Protein AF-A0A5K4F6I9-F1 (afdb_monomer_lite)

Secondary structure (DSSP, 8-state):
-HHHHHSS-HHHHHHHH--THHHHHHHHHHHH----GGGTTS--PPPPPPP-----

Foldseek 3Di:
DVCVVPVDDPLVVLVVPDDDPVSVVVVVVVVVPPPPCVCVPVDDDPDDPPPDDDDD

pLDDT: mean 73.26, std 17.32, range [45.28, 93.12]

Organism: Schistosoma mansoni (NCBI:txid6183)

Sequence (56 aa):
MYKVKYGIYLSDDVKRIYYGEYADALLGLLKTEEIPDIYQHSIPLPLPPLLHAIDP

Structure (mmCIF, N/CA/C/O backbone):
data_AF-A0A5K4F6I9-F1
#
_entry.id   AF-A0A5K4F6I9-F1
#
loop_
_atom_site.group_PDB
_atom_site.id
_atom_site.type_symbol
_atom_site.label_atom_id
_atom_site.label_alt_id
_atom_site.label_comp_id
_atom_site.label_asym_id
_atom_site.label_entity_id
_atom_site.label_seq_id
_atom_site.pdbx_PDB_ins_code
_atom_site.Cartn_x
_atom_site.Cartn_y
_atom_site.Cartn_z
_atom_site.occupancy
_atom_site.B_iso_or_equiv
_atom_site.auth_seq_id
_atom_site.auth_comp_id
_atom_site.auth_asym_id
_atom_site.auth_atom_id
_atom_site.pdbx_PDB_model_num
ATOM 1 N N . MET A 1 1 ? 7.634 3.306 -6.383 1.00 77.06 1 MET A N 1
ATOM 2 C CA . MET A 1 1 ? 7.392 2.207 -7.352 1.00 77.06 1 MET A CA 1
ATOM 3 C C . MET A 1 1 ? 6.080 2.358 -8.137 1.00 77.06 1 MET A C 1
ATOM 5 O O . MET A 1 1 ? 6.152 2.564 -9.339 1.00 77.06 1 MET A O 1
ATOM 9 N N . TYR A 1 2 ? 4.896 2.288 -7.504 1.00 82.25 2 TYR A N 1
ATOM 10 C CA . TYR A 1 2 ? 3.593 2.086 -8.182 1.00 82.25 2 TYR A CA 1
ATOM 11 C C . TYR A 1 2 ? 3.323 2.988 -9.407 1.00 82.25 2 TYR A C 1
ATOM 13 O O . TYR A 1 2 ? 3.125 2.471 -10.506 1.00 82.25 2 TYR A O 1
ATOM 21 N N . LYS A 1 3 ? 3.424 4.320 -9.258 1.00 84.31 3 LYS A N 1
ATOM 22 C CA . LYS A 1 3 ? 3.193 5.286 -10.353 1.00 84.31 3 LYS A CA 1
ATOM 23 C C . LYS A 1 3 ? 4.121 5.092 -11.559 1.00 84.31 3 LYS A C 1
ATOM 25 O O . LYS A 1 3 ? 3.703 5.321 -12.686 1.00 84.31 3 LYS A O 1
ATOM 30 N N . VAL A 1 4 ? 5.353 4.625 -11.345 1.00 84.88 4 VAL A N 1
ATOM 31 C CA . VAL A 1 4 ? 6.312 4.349 -12.433 1.00 84.88 4 VAL A CA 1
ATOM 32 C C . VAL A 1 4 ? 5.876 3.133 -13.259 1.00 84.88 4 VAL A C 1
ATOM 34 O O . VAL A 1 4 ? 6.098 3.105 -14.46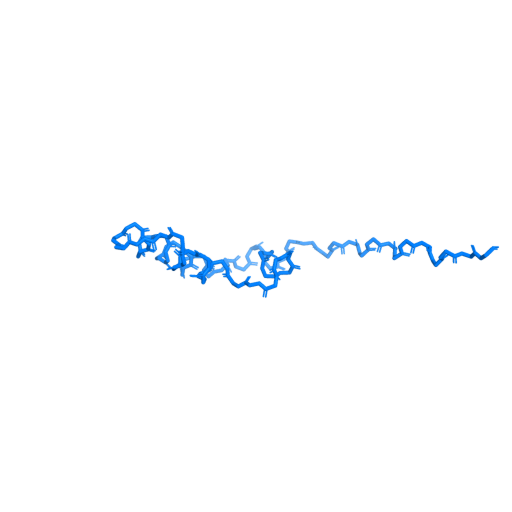2 1.00 84.88 4 VAL A O 1
ATOM 37 N N . LYS A 1 5 ? 5.223 2.144 -12.632 1.00 88.06 5 LYS A N 1
ATOM 38 C CA . LYS A 1 5 ? 4.766 0.917 -13.303 1.00 88.06 5 LYS A CA 1
ATOM 39 C C . LYS A 1 5 ? 3.383 1.054 -13.954 1.00 88.06 5 LYS A C 1
ATOM 41 O O . LYS A 1 5 ? 3.143 0.420 -14.975 1.00 88.06 5 LYS A O 1
ATOM 46 N N . TYR A 1 6 ? 2.480 1.841 -13.363 1.00 88.06 6 TYR A N 1
ATOM 47 C CA . TYR A 1 6 ? 1.062 1.891 -13.760 1.00 88.06 6 TYR A CA 1
ATOM 48 C C . TYR A 1 6 ? 0.547 3.292 -14.149 1.00 88.06 6 TYR A C 1
ATOM 50 O O . TYR A 1 6 ? -0.634 3.447 -14.441 1.00 88.06 6 TYR A O 1
ATOM 58 N N . GLY A 1 7 ? 1.387 4.334 -14.124 1.00 88.25 7 GLY A N 1
ATOM 59 C CA . GLY A 1 7 ? 1.027 5.724 -14.466 1.00 88.25 7 GLY A CA 1
ATOM 60 C C . GLY A 1 7 ? 0.193 6.477 -13.414 1.00 88.25 7 GLY A C 1
ATOM 61 O O . GLY A 1 7 ? 0.297 7.700 -13.306 1.00 88.25 7 GLY A O 1
ATOM 62 N N . ILE A 1 8 ? -0.585 5.757 -12.603 1.00 85.56 8 ILE A N 1
ATOM 63 C CA . ILE A 1 8 ? -1.508 6.268 -11.576 1.00 85.56 8 ILE A CA 1
ATOM 64 C C . ILE A 1 8 ? -0.913 6.196 -10.155 1.00 85.56 8 ILE A C 1
ATOM 66 O O . ILE A 1 8 ? -0.005 5.408 -9.884 1.00 85.56 8 ILE A O 1
ATOM 70 N N . TYR A 1 9 ? -1.399 7.022 -9.223 1.00 87.00 9 TYR A N 1
ATOM 71 C CA . TYR A 1 9 ? -1.053 6.893 -7.803 1.00 87.00 9 TYR A CA 1
ATOM 72 C C . TYR A 1 9 ? -1.857 5.760 -7.150 1.00 87.00 9 TYR A C 1
ATOM 74 O O . TYR A 1 9 ? -3.063 5.643 -7.359 1.00 87.00 9 TYR A O 1
ATOM 82 N N . LEU A 1 10 ? -1.212 4.973 -6.281 1.00 88.75 10 LEU A N 1
ATOM 83 C CA . LEU A 1 10 ? -1.867 3.883 -5.542 1.00 88.75 10 LEU A CA 1
ATOM 84 C C . LEU A 1 10 ? -3.045 4.383 -4.685 1.00 88.75 10 LEU A C 1
ATOM 86 O O . LEU A 1 10 ? -4.054 3.699 -4.565 1.00 88.75 10 LEU A O 1
ATOM 90 N N . SER A 1 11 ? -2.962 5.608 -4.158 1.00 89.62 11 SER A N 1
ATOM 91 C CA . SER A 1 11 ? -4.061 6.266 -3.441 1.00 89.62 11 SER A CA 1
ATOM 92 C C . SER A 1 11 ? -5.329 6.435 -4.277 1.00 89.62 11 SER A C 1
ATOM 94 O O . SER A 1 11 ? -6.423 6.457 -3.721 1.00 89.62 11 SER A O 1
ATOM 96 N N . ASP A 1 12 ? -5.207 6.589 -5.593 1.00 89.94 12 ASP A N 1
ATOM 97 C CA . ASP A 1 12 ? -6.352 6.847 -6.466 1.00 89.94 12 ASP A CA 1
ATOM 98 C C . ASP A 1 12 ? -6.995 5.535 -6.920 1.00 89.94 12 ASP A C 1
ATOM 100 O O . ASP A 1 12 ? -8.219 5.449 -6.985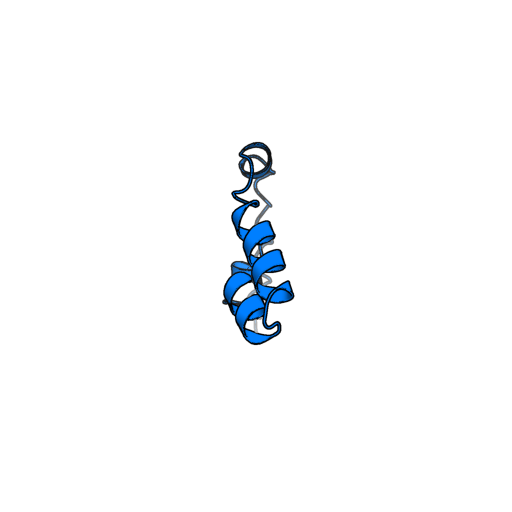 1.00 89.94 12 ASP A O 1
ATOM 104 N N . ASP A 1 13 ? -6.197 4.475 -7.090 1.00 91.12 13 ASP A N 1
ATOM 105 C CA . ASP A 1 13 ? -6.721 3.113 -7.218 1.00 91.12 13 ASP A CA 1
ATOM 106 C C . ASP A 1 13 ? -7.392 2.619 -5.931 1.00 91.12 13 ASP A C 1
ATOM 108 O O . ASP A 1 13 ? -8.463 2.019 -6.003 1.00 91.12 13 ASP A O 1
ATOM 112 N N . VAL A 1 14 ? -6.850 2.934 -4.747 1.00 90.56 14 VAL A N 1
ATOM 113 C CA . VAL A 1 14 ? -7.501 2.594 -3.469 1.00 90.56 14 VAL A CA 1
ATOM 114 C C . VAL A 1 14 ? -8.876 3.261 -3.346 1.00 90.56 14 VAL A C 1
ATOM 116 O O . VAL A 1 14 ? -9.841 2.566 -3.044 1.00 90.56 14 VAL A O 1
ATOM 119 N N . LYS A 1 15 ? -9.005 4.559 -3.669 1.00 89.88 15 LYS A N 1
ATOM 120 C CA . LYS A 1 15 ? -10.307 5.269 -3.714 1.00 89.88 15 LYS A CA 1
ATOM 121 C C . LYS A 1 15 ? -11.271 4.731 -4.780 1.00 89.88 15 LYS A C 1
ATOM 123 O O . LYS A 1 15 ? -12.474 4.955 -4.686 1.00 89.88 15 LYS A O 1
ATOM 128 N N . ARG A 1 16 ? -10.745 4.111 -5.842 1.00 91.25 16 ARG A N 1
ATOM 129 C CA . ARG A 1 16 ? -11.525 3.595 -6.977 1.00 91.25 16 ARG A CA 1
ATOM 130 C C . ARG A 1 16 ? -12.066 2.189 -6.720 1.00 91.25 16 ARG A C 1
ATOM 132 O O . ARG A 1 16 ? -13.145 1.874 -7.215 1.00 91.25 16 ARG A O 1
ATOM 139 N N . ILE A 1 17 ? -11.310 1.368 -5.992 1.00 92.25 17 ILE A N 1
ATOM 140 C CA . ILE A 1 17 ? -11.569 -0.065 -5.776 1.00 92.25 17 ILE A CA 1
ATOM 141 C C . ILE A 1 17 ? -12.236 -0.331 -4.417 1.00 92.25 17 ILE A C 1
ATOM 143 O O . ILE A 1 17 ? -13.048 -1.249 -4.311 1.00 92.25 17 ILE A O 1
ATOM 147 N N . TYR A 1 18 ? -11.910 0.455 -3.388 1.00 92.12 18 TYR A N 1
ATOM 148 C CA . TYR A 1 18 ? -12.403 0.273 -2.022 1.00 92.12 18 TYR A CA 1
ATOM 149 C C . TYR A 1 18 ? -13.270 1.452 -1.575 1.00 92.12 18 TYR A C 1
ATOM 151 O O . TYR A 1 18 ? -13.099 2.578 -2.041 1.00 92.12 18 TYR A O 1
ATOM 159 N N . TYR A 1 19 ? -14.165 1.201 -0.616 1.00 90.56 19 TYR A N 1
ATOM 160 C CA . TYR A 1 19 ? -15.113 2.190 -0.098 1.00 90.56 19 TYR A CA 1
ATOM 161 C C . TYR A 1 19 ? -15.218 2.135 1.432 1.00 90.56 19 TYR A C 1
ATOM 163 O O . TYR A 1 19 ? -14.939 1.102 2.045 1.00 90.56 19 TYR A O 1
ATOM 171 N N . GLY A 1 20 ? -15.653 3.245 2.036 1.00 93.12 20 GLY A N 1
ATOM 172 C CA . GLY A 1 20 ? -15.847 3.378 3.483 1.00 93.12 20 GLY A CA 1
ATOM 173 C C . GLY A 1 20 ? -14.559 3.211 4.296 1.00 93.12 20 GLY A C 1
ATOM 174 O O . GLY A 1 20 ? -13.455 3.389 3.783 1.00 93.12 20 GLY A O 1
ATOM 175 N N . GLU A 1 21 ? -14.715 2.806 5.558 1.00 93.06 21 GLU A N 1
ATOM 176 C CA . GLU A 1 21 ? -13.634 2.709 6.553 1.00 93.06 21 GLU A CA 1
ATOM 177 C C . GLU A 1 21 ? -12.428 1.880 6.081 1.00 93.06 21 GLU A C 1
ATOM 179 O O . GLU A 1 21 ? -11.294 2.163 6.461 1.00 93.06 21 GLU A O 1
ATOM 184 N N . TYR A 1 22 ? -12.639 0.883 5.212 1.00 89.38 22 TYR A N 1
ATOM 185 C CA . TYR A 1 22 ? -11.552 0.080 4.646 1.00 89.38 22 TYR A CA 1
ATOM 186 C C . TYR A 1 22 ? -10.680 0.875 3.658 1.00 89.38 22 TYR A C 1
ATOM 188 O O . TYR A 1 22 ? -9.456 0.741 3.665 1.00 89.38 22 TYR A O 1
ATOM 196 N N . ALA A 1 23 ? -11.286 1.745 2.843 1.00 91.00 23 ALA A N 1
ATOM 197 C CA . ALA A 1 23 ? -10.542 2.665 1.985 1.00 91.00 23 ALA A CA 1
ATOM 198 C C . ALA A 1 23 ? -9.790 3.707 2.820 1.00 91.00 23 ALA A C 1
ATOM 200 O O . ALA A 1 23 ? -8.615 3.961 2.562 1.00 91.00 23 ALA A O 1
ATOM 201 N N . ASP A 1 24 ? -10.431 4.262 3.850 1.00 90.88 24 ASP A N 1
ATOM 202 C CA . ASP A 1 24 ? -9.812 5.251 4.736 1.00 90.88 24 ASP A CA 1
ATOM 203 C C . ASP A 1 24 ? -8.642 4.661 5.539 1.00 90.88 24 ASP A C 1
ATOM 205 O O . ASP A 1 24 ? -7.595 5.300 5.650 1.00 90.88 24 ASP A O 1
ATOM 209 N N . ALA A 1 25 ? -8.755 3.415 6.013 1.00 92.38 25 ALA A N 1
ATOM 210 C CA . ALA A 1 25 ? -7.666 2.693 6.669 1.00 92.38 25 ALA A CA 1
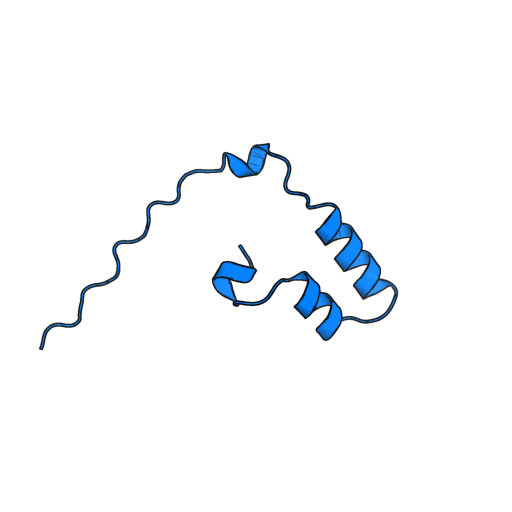ATOM 211 C C . ALA A 1 25 ? -6.474 2.455 5.723 1.00 92.38 25 ALA A C 1
ATOM 213 O O . ALA A 1 25 ? -5.333 2.752 6.084 1.00 92.38 25 ALA A O 1
ATOM 214 N N . LEU A 1 26 ? -6.720 1.991 4.490 1.00 90.56 26 LEU A N 1
ATOM 215 C CA . LEU A 1 26 ? -5.669 1.829 3.476 1.00 90.56 26 LEU A CA 1
ATOM 216 C C . LEU A 1 26 ? -5.013 3.170 3.106 1.00 90.56 26 LEU A C 1
ATOM 218 O O . LEU A 1 26 ? -3.791 3.251 3.000 1.00 90.56 26 LEU A O 1
ATOM 222 N N . LEU A 1 27 ? -5.796 4.242 2.958 1.00 90.12 27 LEU A N 1
ATOM 223 C CA . LEU A 1 27 ? -5.277 5.592 2.715 1.00 90.12 27 LEU A CA 1
ATOM 224 C C . LEU A 1 27 ? -4.514 6.155 3.924 1.00 90.12 27 LEU A C 1
ATOM 226 O O . LEU A 1 27 ? -3.594 6.948 3.736 1.00 90.12 27 LEU A O 1
ATOM 230 N N . GLY A 1 28 ? -4.862 5.756 5.149 1.00 89.31 28 GLY A N 1
ATOM 231 C CA . GLY A 1 28 ? -4.122 6.084 6.368 1.00 89.31 28 GLY A CA 1
ATOM 232 C C . GLY A 1 28 ? -2.742 5.427 6.393 1.00 89.31 28 GLY A C 1
ATOM 233 O O . GLY A 1 28 ? -1.740 6.109 6.614 1.00 89.31 28 GLY A O 1
ATOM 234 N N . LEU A 1 29 ? -2.669 4.134 6.065 1.00 88.06 29 LEU A N 1
ATOM 235 C CA . LEU A 1 29 ? -1.402 3.407 5.924 1.00 88.06 29 LEU A CA 1
ATOM 236 C C . LEU A 1 29 ? -0.515 4.035 4.836 1.00 88.06 29 LEU A C 1
ATOM 238 O O . LEU A 1 29 ? 0.639 4.352 5.104 1.00 88.06 29 LEU A O 1
ATOM 242 N N . LEU A 1 30 ? -1.072 4.338 3.659 1.00 84.00 30 LEU A N 1
ATOM 243 C CA . LEU A 1 30 ? -0.340 4.976 2.552 1.00 84.00 30 LEU A CA 1
ATOM 244 C C . LEU A 1 30 ? 0.134 6.413 2.839 1.00 84.00 30 LEU A C 1
ATOM 246 O O . LEU A 1 30 ? 1.057 6.884 2.182 1.00 84.00 30 LEU A O 1
ATOM 250 N N . LYS A 1 31 ? -0.484 7.122 3.794 1.00 75.69 31 LYS A N 1
ATOM 251 C CA . LYS A 1 31 ? 0.018 8.412 4.313 1.00 75.69 31 LYS A CA 1
ATOM 252 C C . LYS A 1 31 ? 1.089 8.237 5.390 1.00 75.69 31 LYS A C 1
ATOM 254 O O . LYS A 1 31 ? 1.870 9.151 5.613 1.00 75.69 31 LYS A O 1
ATOM 259 N N . THR A 1 32 ? 1.090 7.093 6.072 1.00 61.25 32 THR A N 1
ATOM 260 C CA . THR A 1 32 ? 2.090 6.740 7.091 1.00 61.25 32 THR A CA 1
ATOM 261 C C . THR A 1 32 ? 3.365 6.195 6.436 1.00 61.25 32 THR A C 1
ATOM 263 O O . THR A 1 32 ? 4.448 6.357 6.985 1.00 61.25 32 THR A O 1
ATOM 266 N N . GLU A 1 33 ? 3.271 5.658 5.213 1.00 56.03 33 GLU A N 1
ATOM 267 C CA . GLU A 1 33 ? 4.402 5.496 4.286 1.00 56.03 33 GLU A CA 1
ATOM 268 C C . GLU A 1 33 ? 4.876 6.839 3.682 1.00 56.03 33 GLU A C 1
ATOM 270 O O . GLU A 1 33 ? 5.171 6.940 2.487 1.00 56.03 33 GLU A O 1
ATOM 275 N N . GLU A 1 34 ? 5.035 7.875 4.514 1.00 52.88 34 GLU A N 1
ATOM 276 C CA . GLU A 1 34 ? 6.048 8.888 4.225 1.00 52.88 34 GLU A CA 1
ATOM 277 C C . GLU A 1 34 ? 7.401 8.182 4.395 1.00 52.88 34 GLU A C 1
ATOM 279 O O . GLU A 1 34 ? 7.870 7.940 5.506 1.00 52.88 34 GLU A O 1
ATOM 284 N N . ILE A 1 35 ? 7.921 7.694 3.262 1.00 55.06 35 ILE A N 1
ATOM 285 C CA . ILE A 1 35 ? 8.994 6.699 3.171 1.00 55.06 35 ILE A CA 1
ATOM 286 C C . ILE A 1 35 ? 10.161 7.116 4.080 1.00 55.06 35 ILE A C 1
ATOM 288 O O . ILE A 1 35 ? 10.818 8.115 3.777 1.00 55.06 35 ILE A O 1
ATOM 292 N N . PRO A 1 36 ? 10.462 6.376 5.167 1.00 49.12 36 PRO A N 1
ATOM 293 C CA . PRO A 1 36 ? 11.527 6.781 6.067 1.00 49.12 36 PRO A CA 1
ATOM 294 C C . PRO A 1 36 ? 12.859 6.733 5.310 1.00 49.12 36 PRO A C 1
ATOM 296 O O . PRO A 1 36 ? 13.128 5.784 4.569 1.00 49.12 36 PRO A O 1
ATOM 299 N N . ASP A 1 37 ? 13.681 7.769 5.497 1.00 51.56 37 ASP A N 1
ATOM 300 C CA . ASP A 1 37 ? 14.824 8.130 4.634 1.00 51.56 37 ASP A CA 1
ATOM 301 C C . ASP A 1 37 ? 15.845 6.993 4.400 1.00 51.56 37 ASP A C 1
ATOM 303 O O . ASP A 1 37 ? 16.482 6.898 3.351 1.00 51.56 37 ASP A O 1
ATOM 307 N N . ILE A 1 38 ? 15.887 6.028 5.322 1.00 51.56 38 ILE A N 1
ATOM 308 C CA . ILE A 1 38 ? 16.552 4.721 5.187 1.00 51.56 38 ILE A CA 1
ATOM 309 C C . ILE A 1 38 ? 16.258 3.974 3.867 1.00 51.56 38 ILE A C 1
ATOM 311 O O . ILE A 1 38 ? 17.110 3.215 3.408 1.00 51.56 38 ILE A O 1
ATOM 315 N N . TYR A 1 39 ? 15.114 4.203 3.210 1.00 51.25 39 TYR A N 1
ATOM 316 C CA . TYR A 1 39 ? 14.828 3.656 1.876 1.00 51.25 39 TYR A CA 1
ATOM 317 C C . TYR A 1 39 ? 15.218 4.585 0.714 1.00 51.25 39 TYR A C 1
ATOM 319 O O . TYR A 1 39 ? 15.419 4.089 -0.393 1.00 51.25 39 TYR A O 1
ATOM 327 N N . GLN A 1 40 ? 15.393 5.897 0.919 1.00 50.12 40 GLN A N 1
ATOM 328 C CA . GLN A 1 40 ? 15.862 6.803 -0.145 1.00 50.12 40 GLN A CA 1
ATOM 329 C C . GLN A 1 40 ? 17.313 6.494 -0.553 1.00 50.12 40 GLN A C 1
ATOM 331 O O . GLN A 1 40 ? 17.690 6.677 -1.708 1.00 50.12 40 GLN A O 1
ATOM 336 N N . HIS A 1 41 ? 18.099 5.919 0.362 1.00 53.38 41 HIS A N 1
ATOM 337 C CA . HIS A 1 41 ? 19.438 5.392 0.093 1.00 53.38 41 HIS A CA 1
ATOM 338 C C . HIS A 1 41 ? 19.471 3.969 -0.511 1.00 53.38 41 HIS A C 1
ATOM 340 O O . HIS A 1 41 ? 20.557 3.415 -0.696 1.00 53.38 41 HIS A O 1
ATOM 346 N N . SER A 1 42 ? 18.327 3.360 -0.857 1.00 52.84 42 SER A N 1
ATOM 347 C CA 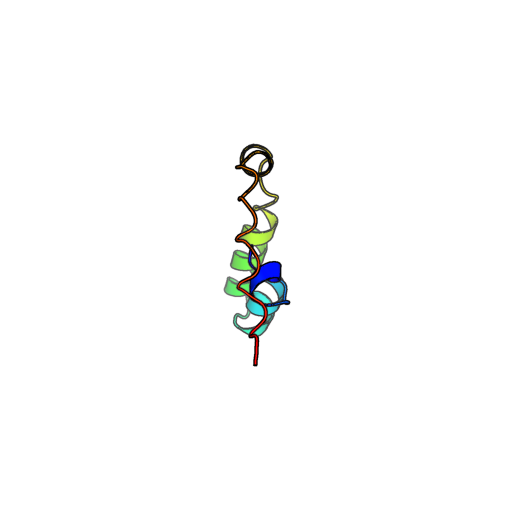. SER A 1 42 ? 18.262 1.987 -1.395 1.00 52.84 42 SER A CA 1
ATOM 348 C C . SER A 1 42 ? 18.663 1.870 -2.875 1.00 52.84 42 SER A C 1
ATOM 350 O O . SER A 1 42 ? 17.846 1.515 -3.719 1.00 52.84 42 SER A O 1
ATOM 352 N N . ILE A 1 43 ? 19.963 2.070 -3.128 1.00 57.28 43 ILE A N 1
ATOM 353 C CA . ILE A 1 43 ? 20.750 1.650 -4.304 1.00 57.28 43 ILE A CA 1
ATOM 354 C C . ILE A 1 43 ? 20.327 2.287 -5.649 1.00 57.28 43 ILE A C 1
ATOM 356 O O . ILE A 1 43 ? 19.192 2.120 -6.094 1.00 57.28 43 ILE A O 1
ATOM 360 N N . PRO A 1 44 ? 21.250 2.929 -6.400 1.00 54.44 44 PRO A N 1
ATOM 361 C CA . PRO A 1 44 ? 20.989 3.261 -7.795 1.00 54.44 44 PRO A CA 1
ATOM 362 C C . PRO A 1 44 ? 20.872 1.963 -8.604 1.00 54.44 44 PRO A C 1
ATOM 364 O O . PRO A 1 44 ? 21.876 1.338 -8.948 1.00 54.44 44 PRO A O 1
ATOM 367 N N . LEU A 1 45 ? 19.637 1.544 -8.894 1.00 58.41 45 LEU A N 1
ATOM 368 C CA . LEU A 1 45 ? 19.370 0.451 -9.826 1.00 58.41 45 LEU A CA 1
ATOM 369 C C . LEU A 1 45 ? 20.085 0.762 -11.151 1.00 58.41 45 LEU A C 1
ATOM 371 O O . LEU A 1 45 ? 19.810 1.816 -11.734 1.00 58.41 45 LEU A O 1
ATOM 375 N N . PRO A 1 46 ? 20.983 -0.113 -11.645 1.00 57.34 46 PRO A N 1
ATOM 3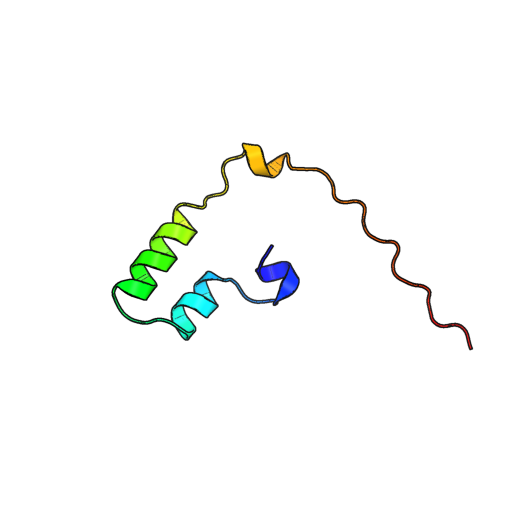76 C CA . PRO A 1 46 ? 21.570 0.087 -12.957 1.00 57.34 46 PRO A CA 1
ATOM 377 C C . PRO A 1 46 ? 20.432 0.078 -13.974 1.00 57.34 46 PRO A C 1
ATOM 379 O O . PRO A 1 46 ? 19.663 -0.885 -14.042 1.00 57.34 46 PRO A O 1
ATOM 382 N N . LEU A 1 47 ? 20.307 1.165 -14.740 1.00 59.81 47 LEU A N 1
ATOM 383 C CA . LEU A 1 47 ? 19.368 1.220 -15.854 1.00 59.81 47 LEU A CA 1
ATOM 384 C C . LEU A 1 47 ? 19.665 0.015 -16.758 1.00 59.81 47 LEU A C 1
ATOM 386 O O . LEU A 1 47 ? 20.804 -0.100 -17.223 1.00 59.81 47 LEU A O 1
ATOM 390 N N . PRO A 1 48 ? 18.699 -0.894 -16.999 1.00 60.22 48 PRO A N 1
ATOM 391 C CA . PRO A 1 48 ? 18.918 -1.946 -17.974 1.00 60.22 48 PRO A CA 1
ATOM 392 C C . PRO A 1 48 ? 19.214 -1.261 -19.314 1.00 60.22 48 PRO A C 1
ATOM 394 O O . PRO A 1 48 ? 18.516 -0.297 -19.653 1.00 60.22 48 PRO A O 1
ATOM 397 N N . PRO A 1 49 ? 20.241 -1.700 -20.067 1.00 61.69 49 PRO A N 1
ATOM 398 C CA . PRO A 1 49 ? 20.495 -1.138 -21.383 1.00 61.69 49 PRO A CA 1
ATOM 399 C C . PRO A 1 49 ? 19.212 -1.278 -22.199 1.00 61.69 49 PRO A C 1
ATOM 401 O O . PRO A 1 49 ? 18.644 -2.371 -22.271 1.00 61.69 49 PRO A O 1
ATOM 404 N N . LEU A 1 50 ? 18.726 -0.160 -22.746 1.00 60.78 50 LEU A N 1
ATOM 405 C CA . LEU A 1 50 ? 17.529 -0.160 -23.582 1.00 60.78 50 LEU A CA 1
ATOM 406 C C . LEU A 1 50 ? 17.761 -1.179 -24.697 1.00 60.78 50 LEU A C 1
ATOM 408 O O . LEU A 1 50 ? 18.730 -1.057 -25.449 1.00 60.78 50 LEU A O 1
ATOM 412 N N . LEU A 1 51 ? 16.928 -2.225 -24.715 1.00 54.44 51 LEU A N 1
ATOM 413 C CA . LEU A 1 51 ? 17.119 -3.361 -25.611 1.00 54.44 51 LEU A CA 1
ATOM 414 C C . LEU A 1 51 ? 17.206 -2.871 -27.053 1.00 54.44 51 LEU A C 1
ATOM 416 O O . LEU A 1 51 ? 16.535 -1.907 -27.422 1.00 54.44 51 LEU A O 1
ATOM 420 N N . HIS A 1 52 ? 18.082 -3.535 -27.810 1.00 45.28 52 HIS A N 1
ATOM 421 C CA . HIS A 1 52 ? 18.563 -3.096 -29.114 1.00 45.28 52 HIS A CA 1
ATOM 422 C C . HIS A 1 52 ? 17.445 -2.510 -29.980 1.00 45.28 52 HIS A C 1
ATOM 424 O O . HIS A 1 52 ? 16.375 -3.111 -30.114 1.00 45.28 52 HIS A O 1
ATOM 430 N N . ALA A 1 53 ? 17.737 -1.377 -30.626 1.00 48.78 53 ALA A N 1
ATOM 431 C CA . ALA A 1 53 ? 16.980 -0.978 -31.800 1.00 48.78 53 ALA A CA 1
ATOM 432 C C . ALA A 1 53 ? 16.943 -2.172 -32.768 1.00 48.78 53 ALA A C 1
ATOM 434 O O . ALA A 1 53 ? 17.966 -2.816 -33.006 1.00 48.78 53 ALA A O 1
ATOM 435 N N . ILE A 1 54 ? 15.744 -2.509 -33.238 1.00 56.41 54 ILE A N 1
ATOM 436 C CA . ILE A 1 54 ? 15.536 -3.640 -34.138 1.00 56.41 54 ILE A CA 1
ATOM 437 C C . ILE A 1 54 ? 16.021 -3.198 -35.519 1.00 56.41 54 ILE A C 1
ATOM 439 O O . ILE A 1 54 ? 15.355 -2.400 -36.179 1.00 56.41 54 ILE A O 1
ATOM 443 N N . ASP A 1 55 ? 17.199 -3.681 -35.899 1.00 49.78 55 ASP A N 1
ATOM 444 C CA . ASP A 1 55 ? 17.794 -3.478 -37.220 1.00 49.78 55 ASP A CA 1
ATOM 445 C C . ASP A 1 55 ? 17.007 -4.281 -38.288 1.00 49.78 55 ASP A C 1
ATOM 447 O O . ASP A 1 55 ? 16.461 -5.343 -37.955 1.00 49.78 55 ASP A O 1
ATOM 451 N N . 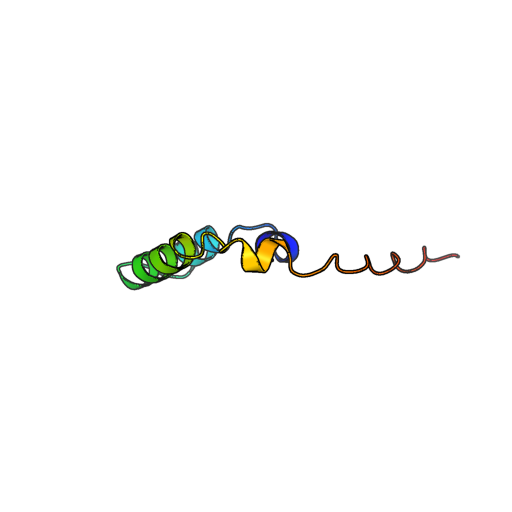PRO A 1 56 ? 16.903 -3.789 -39.538 1.00 53.91 56 PRO A N 1
ATOM 452 C CA . PRO A 1 56 ? 16.241 -4.485 -40.649 1.00 53.91 56 PRO A CA 1
ATOM 453 C C . PRO A 1 56 ? 17.041 -5.676 -41.212 1.00 53.91 56 PRO A C 1
ATOM 455 O O . PRO A 1 56 ? 18.291 -5.648 -41.149 1.00 53.91 56 PRO A O 1
#

Radius of gyration: 17.15 Å; chains: 1; bounding box: 37×13×48 Å